Protein AF-F5XMQ9-F1 (afdb_monomer)

Secondary structure (DSSP, 8-state):
----HHHHHHHHHHHHHHTSTTTS-TT----EEEEEEE-TTT--EEEEEEEEPTT--GGG--GGGEEEEEHHHHHHGGGT-TTSPP-

pLDDT: mean 90.06, std 10.55, range [47.31, 98.06]

Solvent-accessible surface area (backbone atoms only — not comparable to full-atom values): 5226 Å² total; per-residue (Å²): 129,90,75,54,66,59,57,55,51,44,38,55,51,33,24,61,51,32,68,38,66,91,76,27,55,91,49,36,78,83,55,69,43,70,47,74,48,67,38,90,88,76,70,44,80,38,56,33,34,41,30,61,32,88,78,42,40,36,45,73,51,50,80,91,42,46,42,78,41,55,42,68,62,62,60,52,42,68,84,71,45,85,85,60,77,88,129

Mean predicted aligned error: 5.02 Å

Organism: Microlunatus phosphovorus (strain ATCC 700054 / DSM 10555 / JCM 9379 / NBRC 101784 / NCIMB 13414 / VKM Ac-1990 / NM-1) (NCBI:txid1032480)

Sequence (87 aa):
MMTNTTVDELIGRSNRLGAEPKNTNYAGGNTSAKGREVDPVTGEAVELVWVKGSGGDLGTLKPGGLAVLRLDRLRSLVGVYPGLPPV

Nearest PDB structures (foldseek):
  3m4r-assembly1_A  TM=8.633E-01  e=7.046E-05  Thermoplasma acidophilum
  8sjd-assembly1_D  TM=2.741E-01  e=2.700E+00  Musca domestica
  2pww-assembly1_A  TM=2.408E-01  e=1.507E+00  Shouchella clausii KSM-K16
  8edg-assembly1_C  TM=3.497E-01  e=7.130E+00  Musca domestica

InterPro domains:
  IPR036409 Class II aldolase/adducin N-terminal domain superfamily [G3DSA:3.40.225.10] (6-83)
  IPR036409 Class II aldolase/adducin N-terminal domain superfamily [SSF53639] (3-75)

Structure (mmCIF, N/CA/C/O backbone):
data_AF-F5XMQ9-F1
#
_entry.id   AF-F5XMQ9-F1
#
loop_
_atom_site.group_PDB
_atom_site.id
_atom_site.type_symbol
_atom_site.label_atom_id
_atom_site.label_alt_id
_atom_site.label_comp_id
_atom_site.label_asym_id
_atom_site.label_entity_id
_atom_site.label_seq_id
_atom_site.pdbx_PDB_ins_code
_atom_site.Cartn_x
_atom_site.Cartn_y
_atom_site.Cartn_z
_atom_site.occupancy
_atom_site.B_iso_or_equiv
_atom_site.auth_seq_id
_atom_site.auth_comp_id
_atom_site.auth_asym_id
_atom_site.auth_atom_id
_atom_site.pdbx_PDB_model_num
ATOM 1 N N . MET A 1 1 ? 8.970 -8.626 14.436 1.00 47.31 1 MET A N 1
ATOM 2 C CA . MET A 1 1 ? 7.861 -7.763 13.984 1.00 47.31 1 MET A CA 1
ATOM 3 C C . MET A 1 1 ? 6.914 -8.678 13.236 1.00 47.31 1 MET A C 1
ATOM 5 O O . MET A 1 1 ? 7.356 -9.271 12.262 1.00 47.31 1 MET A O 1
ATOM 9 N N . MET A 1 2 ? 5.720 -8.936 13.772 1.00 48.88 2 MET A N 1
ATOM 10 C CA . MET A 1 2 ? 4.758 -9.859 13.156 1.00 48.88 2 MET A CA 1
ATOM 11 C C . MET A 1 2 ? 4.418 -9.306 11.768 1.00 48.88 2 MET A C 1
ATOM 13 O O . MET A 1 2 ? 3.908 -8.192 11.669 1.00 48.88 2 MET A O 1
ATOM 17 N N . THR A 1 3 ? 4.810 -10.003 10.704 1.00 68.56 3 THR A N 1
ATOM 18 C CA . THR A 1 3 ? 4.490 -9.575 9.346 1.00 68.56 3 THR A CA 1
ATOM 19 C C . THR A 1 3 ? 3.051 -9.975 9.050 1.00 68.56 3 THR A C 1
ATOM 21 O O . THR A 1 3 ? 2.653 -11.127 9.216 1.00 68.56 3 THR A O 1
ATOM 24 N N . ASN A 1 4 ? 2.225 -8.994 8.695 1.00 90.25 4 ASN A N 1
ATOM 25 C CA . ASN A 1 4 ? 0.847 -9.236 8.295 1.00 90.25 4 ASN A CA 1
ATOM 26 C C . ASN A 1 4 ? 0.853 -10.087 7.015 1.00 90.25 4 ASN A C 1
ATOM 28 O O . ASN A 1 4 ? 1.431 -9.668 6.013 1.00 90.25 4 ASN A O 1
ATOM 32 N N . THR A 1 5 ? 0.200 -11.253 7.012 1.00 95.06 5 THR A N 1
ATOM 33 C CA . THR A 1 5 ? 0.194 -12.170 5.853 1.00 95.06 5 THR A CA 1
ATOM 34 C C . THR A 1 5 ? -0.248 -11.475 4.562 1.00 95.06 5 THR A C 1
ATOM 36 O O . THR A 1 5 ? 0.310 -11.727 3.497 1.00 95.06 5 THR A O 1
ATOM 39 N N . THR A 1 6 ? -1.181 -10.521 4.652 1.00 96.75 6 THR A N 1
ATOM 40 C CA . THR A 1 6 ? -1.632 -9.712 3.507 1.00 96.75 6 THR A CA 1
ATOM 41 C C . THR A 1 6 ? -0.480 -8.931 2.871 1.00 96.75 6 THR A C 1
ATOM 43 O O . THR A 1 6 ? -0.397 -8.830 1.645 1.00 96.75 6 THR A O 1
ATOM 46 N N . VAL A 1 7 ? 0.410 -8.379 3.702 1.00 96.75 7 VAL A N 1
ATOM 47 C CA . VAL A 1 7 ? 1.585 -7.607 3.281 1.00 96.75 7 VAL A CA 1
ATOM 48 C C . VAL A 1 7 ? 2.610 -8.521 2.620 1.00 96.75 7 VAL A C 1
ATOM 50 O O . VAL A 1 7 ? 3.077 -8.209 1.523 1.00 96.75 7 VAL A O 1
ATOM 53 N N . ASP A 1 8 ? 2.905 -9.666 3.232 1.00 96.75 8 ASP A N 1
ATOM 54 C CA . ASP A 1 8 ? 3.875 -10.625 2.693 1.00 96.75 8 ASP A CA 1
ATOM 55 C C . ASP A 1 8 ? 3.425 -11.169 1.332 1.00 96.75 8 ASP A C 1
ATOM 57 O O . ASP A 1 8 ? 4.197 -11.197 0.369 1.00 96.75 8 ASP A O 1
ATOM 61 N N . GLU A 1 9 ? 2.146 -11.523 1.199 1.00 97.69 9 GLU A N 1
ATOM 62 C CA . GLU A 1 9 ? 1.598 -11.970 -0.076 1.00 97.69 9 GLU A CA 1
ATOM 63 C C . GLU A 1 9 ? 1.546 -10.856 -1.130 1.00 97.69 9 GLU A C 1
ATOM 65 O O . GLU A 1 9 ? 1.791 -11.117 -2.312 1.00 97.69 9 GLU A O 1
ATOM 70 N N . LEU A 1 10 ? 1.207 -9.618 -0.742 1.00 97.44 10 LEU A N 1
ATOM 71 C CA . LEU A 1 10 ? 1.228 -8.462 -1.643 1.00 97.44 10 LEU A CA 1
ATOM 72 C C . LEU A 1 10 ? 2.633 -8.245 -2.205 1.00 97.44 10 LEU A C 1
ATOM 74 O O . LEU A 1 10 ? 2.781 -8.085 -3.417 1.00 97.44 10 LEU A O 1
ATOM 78 N N . ILE A 1 11 ? 3.655 -8.275 -1.351 1.00 97.19 11 ILE A N 1
ATOM 79 C CA . ILE A 1 11 ? 5.054 -8.126 -1.758 1.00 97.19 11 ILE A CA 1
ATOM 80 C C . ILE A 1 11 ? 5.466 -9.289 -2.657 1.00 97.19 11 ILE A C 1
ATOM 82 O O . ILE A 1 11 ? 5.983 -9.061 -3.748 1.00 97.19 11 ILE A O 1
ATOM 86 N N . GLY A 1 12 ? 5.165 -10.530 -2.266 1.00 96.94 12 GLY A N 1
ATOM 87 C CA . GLY A 1 12 ? 5.488 -11.710 -3.066 1.00 96.94 12 GLY A CA 1
ATOM 88 C C . GLY A 1 12 ? 4.856 -11.676 -4.462 1.00 96.94 12 GLY A C 1
ATOM 89 O O . GLY A 1 12 ? 5.517 -12.000 -5.448 1.00 96.94 12 GLY A O 1
ATOM 90 N N . ARG A 1 13 ? 3.592 -11.244 -4.575 1.00 96.50 13 ARG A N 1
ATOM 91 C CA . ARG A 1 13 ? 2.912 -11.055 -5.868 1.00 96.50 13 ARG A CA 1
ATOM 92 C C . ARG A 1 13 ? 3.496 -9.884 -6.661 1.00 96.50 13 ARG A C 1
ATOM 94 O O . ARG A 1 13 ? 3.685 -10.027 -7.864 1.00 96.50 13 ARG A O 1
ATOM 101 N N . SER A 1 14 ? 3.806 -8.768 -6.001 1.00 95.69 14 SER A N 1
ATOM 102 C CA . SER A 1 14 ? 4.399 -7.582 -6.638 1.00 95.69 14 SER A CA 1
ATOM 103 C C . SER A 1 14 ? 5.767 -7.895 -7.234 1.00 95.69 14 SER A C 1
ATOM 105 O O . SER A 1 14 ? 5.977 -7.631 -8.412 1.00 95.69 14 SER A O 1
ATOM 107 N N . ASN A 1 15 ? 6.637 -8.561 -6.470 1.00 95.81 15 ASN A N 1
ATOM 108 C CA . ASN A 1 15 ? 7.974 -8.941 -6.920 1.00 95.81 15 ASN A CA 1
ATOM 109 C C . ASN A 1 15 ? 7.913 -9.928 -8.090 1.00 95.81 15 ASN A C 1
ATOM 111 O O . ASN A 1 15 ? 8.650 -9.769 -9.055 1.00 95.81 15 ASN A O 1
ATOM 115 N N . ARG A 1 16 ? 6.997 -10.911 -8.058 1.00 94.94 16 ARG A N 1
ATOM 116 C CA . ARG A 1 16 ? 6.783 -11.812 -9.205 1.00 94.94 16 ARG A CA 1
ATOM 117 C C . ARG A 1 16 ? 6.273 -11.077 -10.444 1.00 94.94 16 ARG A C 1
ATOM 119 O O . ARG A 1 16 ? 6.688 -11.413 -11.545 1.00 94.94 16 ARG A O 1
ATOM 126 N N . LEU A 1 17 ? 5.384 -10.098 -10.277 1.00 92.94 17 LEU A N 1
ATOM 127 C CA . LEU A 1 17 ? 4.860 -9.309 -11.392 1.00 92.94 17 LEU A CA 1
ATOM 128 C C . LEU A 1 17 ? 5.937 -8.396 -11.997 1.00 92.94 17 LEU A C 1
ATOM 130 O O . LEU A 1 17 ? 6.048 -8.324 -13.217 1.00 92.94 17 LEU A O 1
ATOM 134 N N . GLY A 1 18 ? 6.727 -7.734 -11.146 1.00 92.44 18 GLY A N 1
ATOM 135 C CA . GLY A 1 18 ? 7.794 -6.816 -11.546 1.00 92.44 18 GLY A CA 1
ATOM 136 C C . GLY A 1 18 ? 9.113 -7.487 -11.938 1.00 92.44 18 GLY A C 1
ATOM 137 O O . GLY A 1 18 ? 10.008 -6.811 -12.431 1.00 92.44 18 GLY A O 1
ATOM 138 N N . ALA A 1 19 ? 9.241 -8.806 -11.758 1.00 91.56 19 ALA A N 1
ATOM 139 C CA . ALA A 1 19 ? 10.391 -9.571 -12.244 1.00 91.56 19 ALA A CA 1
ATOM 140 C C . ALA A 1 19 ? 10.489 -9.571 -13.777 1.00 91.56 19 ALA A C 1
ATOM 142 O O . ALA A 1 19 ? 11.571 -9.797 -14.312 1.00 91.56 19 ALA A O 1
ATOM 143 N N . GLU A 1 20 ? 9.379 -9.297 -14.471 1.00 88.25 20 GLU A N 1
ATOM 144 C CA . GLU A 1 20 ? 9.331 -9.247 -15.927 1.00 88.25 20 GLU A CA 1
ATOM 145 C C . GLU A 1 20 ? 9.161 -7.811 -16.444 1.00 88.25 20 GLU A C 1
ATOM 147 O O . GLU A 1 20 ? 8.054 -7.264 -16.390 1.00 88.25 20 GLU A O 1
ATOM 152 N N . PRO A 1 21 ? 10.209 -7.201 -17.038 1.00 79.94 21 PRO A N 1
ATOM 153 C CA . PRO A 1 21 ? 10.172 -5.815 -17.523 1.00 79.94 21 PRO A CA 1
ATOM 154 C C . PRO A 1 21 ? 9.119 -5.541 -18.603 1.00 79.94 21 PRO A C 1
ATOM 156 O O . PRO A 1 21 ? 8.755 -4.396 -18.845 1.00 79.94 21 PRO A O 1
ATOM 159 N N . LYS A 1 22 ? 8.614 -6.590 -19.264 1.00 84.12 22 LYS A N 1
ATOM 160 C CA . LYS A 1 22 ? 7.512 -6.482 -20.232 1.00 84.12 22 LYS A CA 1
ATOM 161 C C . LYS A 1 22 ? 6.169 -6.165 -19.567 1.00 84.12 22 LYS A C 1
ATOM 163 O O . LYS A 1 22 ? 5.291 -5.620 -20.226 1.00 84.12 22 LYS A O 1
ATOM 168 N N . ASN A 1 23 ? 6.005 -6.529 -18.295 1.00 79.75 23 ASN A N 1
ATOM 169 C CA . ASN A 1 23 ? 4.760 -6.344 -17.551 1.00 79.75 23 ASN A CA 1
ATOM 170 C C . ASN A 1 23 ? 4.714 -4.985 -16.850 1.00 79.75 23 ASN A C 1
ATOM 172 O O . ASN A 1 23 ? 3.641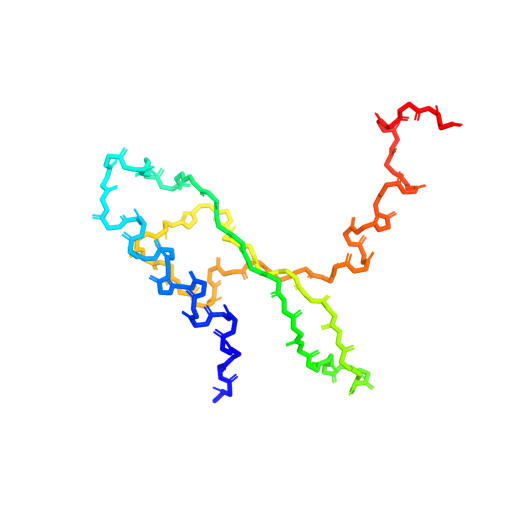 -4.404 -16.693 1.00 79.75 23 ASN A O 1
ATOM 176 N N . THR A 1 24 ? 5.867 -4.480 -16.408 1.00 77.00 24 THR A N 1
ATOM 177 C CA . THR A 1 24 ? 5.956 -3.240 -15.638 1.00 77.00 24 THR A CA 1
ATOM 178 C C . THR A 1 24 ? 7.152 -2.420 -16.099 1.00 77.00 24 THR A C 1
ATOM 180 O O . THR A 1 24 ? 8.296 -2.853 -15.975 1.00 77.00 24 THR A O 1
ATOM 183 N N . ASN A 1 25 ? 6.892 -1.207 -16.584 1.00 71.25 25 ASN A N 1
ATOM 184 C CA . ASN A 1 25 ? 7.951 -0.232 -16.832 1.00 71.25 25 ASN A CA 1
ATOM 185 C C . ASN A 1 25 ? 8.608 0.181 -15.502 1.00 71.25 25 ASN A C 1
ATOM 187 O O . ASN A 1 25 ? 7.970 0.116 -14.450 1.00 71.25 25 ASN A O 1
ATOM 191 N N . TYR A 1 26 ?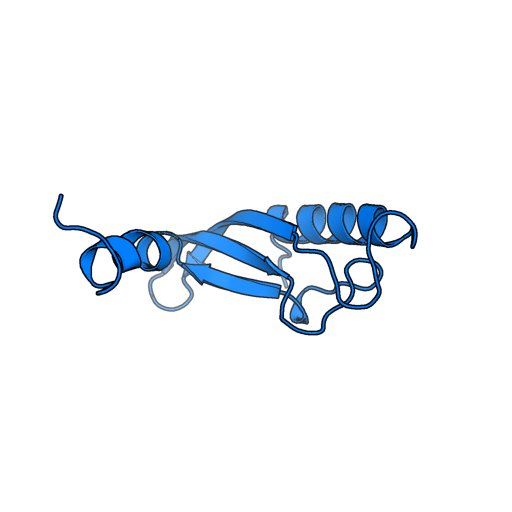 9.856 0.654 -15.552 1.00 68.69 26 TYR A N 1
ATOM 192 C CA . TYR A 1 26 ? 10.594 1.127 -14.373 1.00 68.69 26 TYR A CA 1
ATOM 193 C C . TYR A 1 26 ? 9.780 2.147 -13.558 1.0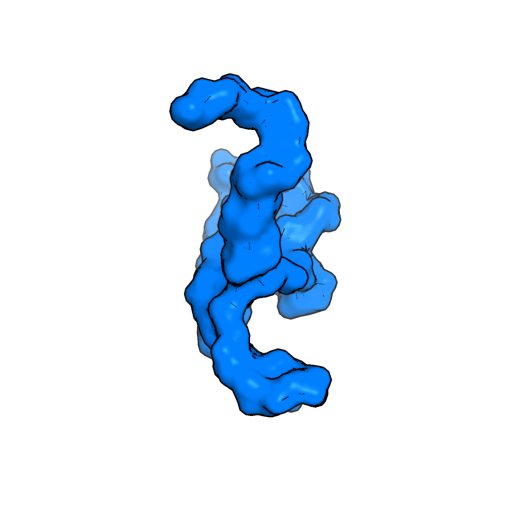0 68.69 26 TYR A C 1
ATOM 195 O O . TYR A 1 26 ? 9.226 3.092 -14.123 1.00 68.69 26 TYR A O 1
ATOM 203 N N . ALA A 1 27 ? 9.690 1.932 -12.240 1.00 70.38 27 ALA A N 1
ATOM 204 C CA . ALA A 1 27 ? 8.865 2.700 -11.293 1.00 70.38 27 ALA A CA 1
ATOM 205 C C . ALA A 1 27 ? 7.348 2.775 -11.614 1.00 70.38 27 ALA A C 1
ATOM 207 O O . ALA A 1 27 ? 6.596 3.458 -10.909 1.00 70.38 27 ALA A O 1
ATOM 208 N N . GLY A 1 28 ? 6.887 2.071 -12.650 1.00 77.19 28 GLY A N 1
ATOM 209 C CA . GLY A 1 28 ? 5.497 1.984 -13.081 1.00 77.19 28 GLY A CA 1
ATOM 210 C C . GLY A 1 28 ? 4.749 0.795 -12.474 1.00 77.19 28 GLY A C 1
ATOM 211 O O . GLY A 1 28 ? 5.308 -0.041 -11.767 1.00 77.19 28 GLY A O 1
ATOM 212 N N . GLY A 1 29 ? 3.450 0.723 -12.768 1.00 85.69 29 GLY A N 1
ATOM 213 C CA . GLY A 1 29 ? 2.544 -0.278 -12.200 1.00 85.69 29 GLY A CA 1
ATOM 214 C C . GLY A 1 29 ? 2.166 0.027 -10.749 1.00 85.69 29 GLY A C 1
ATOM 215 O O . GLY A 1 29 ? 2.925 0.630 -10.003 1.00 85.69 29 GLY A O 1
ATOM 216 N N . ASN A 1 30 ? 0.966 -0.370 -10.331 1.00 92.88 30 ASN A N 1
ATOM 217 C CA . ASN A 1 30 ? 0.517 -0.232 -8.947 1.00 92.88 30 ASN A CA 1
ATOM 218 C C . ASN A 1 30 ? -0.098 -1.551 -8.494 1.00 92.88 30 ASN A C 1
ATOM 220 O O . ASN A 1 30 ? -0.898 -2.147 -9.212 1.00 92.88 30 ASN A O 1
ATOM 224 N N . THR A 1 31 ? 0.244 -1.984 -7.287 1.00 95.44 31 THR A N 1
ATOM 225 C CA . THR A 1 31 ? -0.395 -3.115 -6.618 1.00 95.44 31 THR A CA 1
ATOM 226 C C . THR A 1 31 ? -0.951 -2.650 -5.285 1.00 95.44 31 THR A C 1
ATOM 228 O O . THR A 1 31 ? -0.436 -1.720 -4.656 1.00 95.44 31 THR A O 1
ATOM 231 N N . SER A 1 32 ? -2.044 -3.279 -4.868 1.00 97.44 32 SER A N 1
ATOM 232 C CA . SER A 1 32 ? -2.608 -3.062 -3.547 1.00 97.44 32 SER A CA 1
ATOM 233 C C . SER A 1 32 ? -3.239 -4.336 -3.010 1.00 97.44 32 SER A C 1
ATOM 235 O O . SER A 1 32 ? -3.651 -5.207 -3.778 1.00 97.44 32 SER A O 1
ATOM 237 N N . ALA A 1 33 ? -3.322 -4.440 -1.691 1.00 98.06 33 ALA A N 1
ATOM 238 C CA . ALA A 1 33 ? -4.069 -5.488 -1.013 1.00 98.06 33 ALA A CA 1
ATOM 239 C C . ALA A 1 33 ? -4.819 -4.886 0.172 1.00 98.06 33 ALA A C 1
ATOM 241 O O . ALA A 1 33 ? -4.353 -3.931 0.792 1.00 98.06 33 ALA A O 1
ATOM 242 N N . LYS A 1 34 ? -6.000 -5.433 0.457 1.00 98.00 34 LYS A N 1
ATOM 243 C CA . LYS A 1 34 ? -6.818 -5.046 1.608 1.00 98.00 34 LYS A CA 1
ATOM 244 C C . LYS A 1 34 ? -6.733 -6.140 2.658 1.00 98.00 34 LYS A C 1
ATOM 246 O O . LYS A 1 34 ? -6.694 -7.314 2.305 1.00 98.00 34 LYS A O 1
ATOM 251 N N . GLY A 1 35 ? -6.747 -5.750 3.920 1.00 96.81 35 GLY A N 1
ATOM 252 C CA . GLY A 1 35 ? -6.716 -6.666 5.054 1.00 96.81 35 GLY A CA 1
ATOM 253 C C . GLY A 1 35 ? -6.995 -5.915 6.345 1.00 96.81 35 GLY A C 1
ATOM 254 O O . GLY A 1 35 ? -7.466 -4.777 6.317 1.00 96.81 35 GLY A O 1
ATOM 255 N N . ARG A 1 36 ? -6.729 -6.560 7.476 1.00 96.50 36 ARG A N 1
ATOM 256 C CA . ARG A 1 36 ? -6.949 -5.980 8.800 1.00 96.50 36 ARG A CA 1
ATOM 257 C C . ARG A 1 36 ? -5.659 -5.956 9.594 1.00 96.50 36 ARG A C 1
ATOM 259 O O . ARG A 1 36 ? -4.817 -6.831 9.410 1.00 96.50 36 ARG A O 1
ATOM 266 N N . GLU A 1 37 ? -5.541 -4.966 10.462 1.00 95.56 37 GLU A N 1
ATOM 267 C CA . GLU A 1 37 ? -4.491 -4.875 11.471 1.00 95.56 37 GLU A CA 1
ATOM 268 C C . GLU A 1 37 ? -5.059 -4.219 12.732 1.00 95.56 37 GLU A C 1
ATOM 270 O O . GLU A 1 37 ? -6.097 -3.553 12.670 1.00 95.56 37 GLU A O 1
ATOM 275 N N . VAL A 1 38 ? -4.396 -4.417 13.868 1.00 95.06 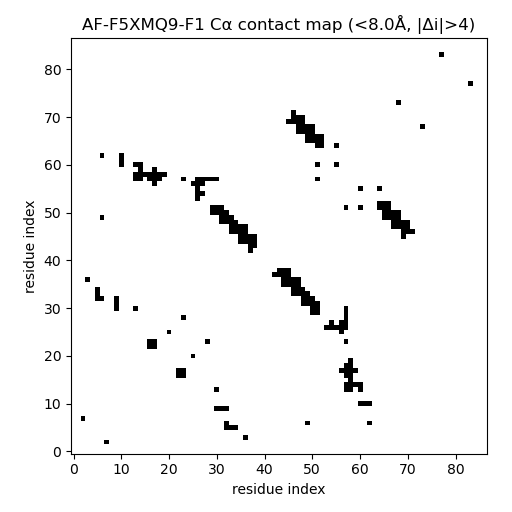38 VAL A N 1
ATOM 276 C CA . VAL A 1 38 ? -4.728 -3.706 15.107 1.00 95.06 38 VAL A CA 1
ATOM 277 C C . VAL A 1 38 ? -4.211 -2.271 15.021 1.00 95.06 38 VAL A C 1
ATOM 279 O O . VAL A 1 38 ? -3.018 -2.038 14.819 1.00 95.06 38 VAL A O 1
ATOM 282 N N . ASP A 1 39 ? -5.102 -1.295 15.181 1.00 93.88 39 ASP A N 1
ATOM 283 C CA . ASP A 1 39 ? -4.722 0.109 15.305 1.00 93.88 39 ASP A CA 1
ATOM 284 C C . ASP A 1 39 ? -3.941 0.297 16.623 1.00 93.88 39 ASP A C 1
ATOM 286 O O . ASP A 1 39 ? -4.490 0.044 17.697 1.00 93.88 39 ASP A O 1
ATOM 290 N N . PRO A 1 40 ? -2.671 0.740 16.586 1.00 91.81 40 PRO A N 1
ATOM 291 C CA . PRO A 1 40 ? -1.828 0.810 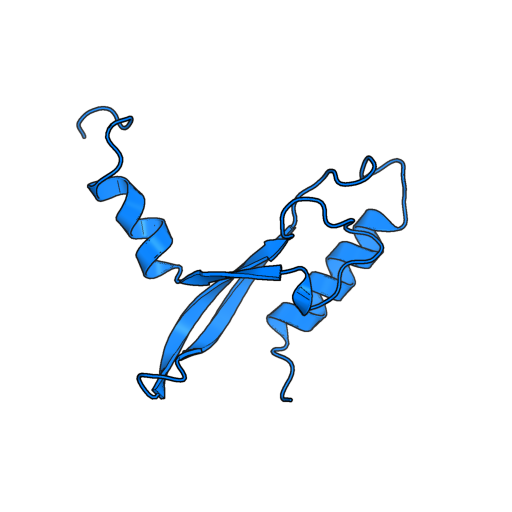17.779 1.00 91.81 40 PRO A CA 1
ATOM 292 C C . PRO A 1 40 ? -2.279 1.880 18.782 1.00 91.81 40 PRO A C 1
ATOM 294 O O . PRO A 1 40 ? -1.821 1.871 19.921 1.00 91.81 40 PRO A O 1
ATOM 297 N N . VAL A 1 41 ? -3.140 2.814 18.367 1.00 95.56 41 VAL A N 1
ATOM 298 C CA . VAL A 1 41 ? -3.667 3.880 19.226 1.00 95.56 41 VAL A CA 1
ATOM 299 C C . VAL A 1 41 ? -4.933 3.423 19.944 1.00 95.56 41 VAL A C 1
ATOM 301 O O . VAL A 1 41 ? -5.123 3.756 21.110 1.00 95.56 41 VAL A O 1
ATOM 304 N N . THR A 1 42 ? -5.806 2.682 19.258 1.00 95.81 42 THR A N 1
ATOM 305 C CA . THR A 1 42 ? -7.127 2.307 19.798 1.00 95.81 42 THR A CA 1
ATOM 306 C C . THR A 1 42 ? -7.220 0.858 20.266 1.00 95.81 42 THR A C 1
ATOM 308 O O . THR A 1 42 ? -8.094 0.545 21.066 1.00 95.81 42 THR A O 1
ATOM 311 N N . GLY A 1 43 ? -6.339 -0.027 19.796 1.00 96.38 43 GLY A N 1
ATOM 312 C CA . GLY A 1 43 ? -6.414 -1.470 20.039 1.00 96.38 43 GLY A CA 1
ATOM 313 C C . GLY A 1 43 ? -7.474 -2.192 19.199 1.00 96.38 43 GLY A C 1
ATOM 314 O O . GLY A 1 43 ? -7.589 -3.413 19.282 1.00 96.38 43 GLY A O 1
ATOM 315 N N . GLU A 1 44 ? -8.225 -1.466 18.369 1.00 96.56 44 GLU A N 1
ATOM 316 C CA . GLU A 1 44 ? -9.304 -2.019 17.556 1.00 96.56 44 GLU A CA 1
ATOM 317 C C . GLU A 1 44 ? -8.792 -2.575 16.225 1.00 96.56 44 GLU A C 1
ATOM 319 O O . GLU A 1 44 ? -7.855 -2.048 15.615 1.00 96.56 44 GLU A O 1
ATOM 324 N N . ALA A 1 45 ? -9.448 -3.623 15.727 1.00 96.50 45 ALA A N 1
ATOM 325 C CA . ALA A 1 45 ? -9.184 -4.131 14.387 1.00 96.50 45 ALA A CA 1
ATOM 326 C C . ALA A 1 45 ? -9.713 -3.142 13.335 1.00 96.50 45 ALA A C 1
ATOM 328 O O . ALA A 1 45 ? -10.911 -2.860 13.276 1.00 96.50 45 ALA A O 1
ATOM 329 N N . VAL A 1 46 ? -8.836 -2.655 12.458 1.00 97.12 46 VAL A N 1
ATOM 330 C CA . VAL A 1 46 ? -9.186 -1.703 11.395 1.00 97.12 46 VAL A CA 1
ATOM 331 C C . VAL A 1 46 ? -8.936 -2.292 10.014 1.00 97.12 46 VAL A C 1
ATOM 333 O O . VAL A 1 46 ? -7.984 -3.041 9.799 1.00 97.12 46 VAL A O 1
ATOM 336 N N . GLU A 1 47 ? -9.794 -1.947 9.052 1.00 97.94 47 GLU A N 1
ATOM 337 C CA . GLU A 1 47 ? -9.573 -2.295 7.648 1.00 97.94 47 GLU A CA 1
ATOM 338 C C . GLU A 1 47 ? -8.562 -1.338 7.015 1.00 97.94 47 GLU A C 1
ATOM 340 O O . GLU A 1 47 ? -8.733 -0.113 7.028 1.00 97.94 47 GLU A O 1
ATOM 345 N N . LEU A 1 48 ? -7.527 -1.912 6.414 1.00 97.75 48 LEU A N 1
ATOM 346 C CA .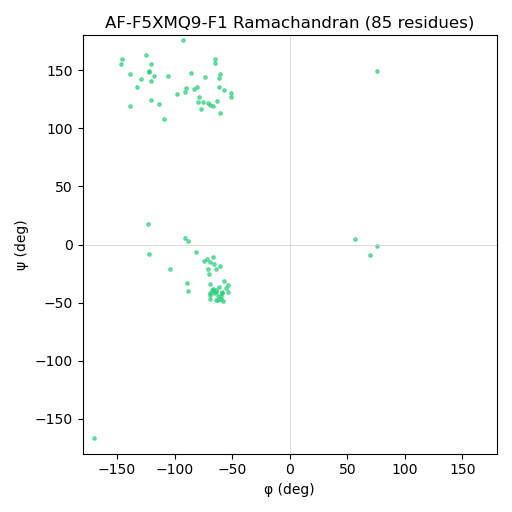 LEU A 1 48 ? -6.453 -1.191 5.752 1.00 97.75 48 LEU A CA 1
ATOM 347 C C . LEU A 1 48 ? -6.378 -1.580 4.277 1.00 97.75 48 LEU A C 1
ATOM 349 O O . LEU A 1 48 ? -6.763 -2.679 3.870 1.00 97.75 48 LEU A O 1
ATOM 353 N N . VAL A 1 49 ? -5.836 -0.671 3.475 1.00 98.06 49 VAL A N 1
ATOM 354 C CA . VAL A 1 49 ? -5.300 -0.973 2.152 1.00 98.06 49 VAL A CA 1
ATOM 355 C C . VAL A 1 49 ? -3.823 -0.598 2.125 1.00 98.06 49 VAL A C 1
ATOM 357 O O . VAL A 1 49 ? -3.451 0.540 2.411 1.00 98.06 49 VAL A O 1
ATOM 360 N N . TRP A 1 50 ? -2.983 -1.570 1.782 1.00 97.88 50 TRP A N 1
ATOM 361 C CA . TRP A 1 50 ? -1.579 -1.345 1.458 1.00 97.88 50 TRP A CA 1
ATOM 362 C C . TRP A 1 50 ? -1.471 -1.111 -0.036 1.00 97.88 50 TRP A C 1
ATOM 364 O O . TRP A 1 50 ? -2.025 -1.883 -0.819 1.00 97.88 50 TRP A O 1
ATOM 374 N N . VAL A 1 51 ? -0.766 -0.061 -0.433 1.00 97.19 51 VAL A N 1
ATOM 375 C CA . VAL A 1 51 ? -0.559 0.320 -1.832 1.00 97.19 51 VAL A CA 1
ATOM 376 C C . VAL A 1 51 ? 0.932 0.516 -2.055 1.00 97.19 51 VAL A C 1
ATOM 378 O O . VAL A 1 51 ? 1.614 1.055 -1.183 1.00 97.19 51 VAL A O 1
ATOM 381 N N . LYS A 1 52 ? 1.456 0.114 -3.216 1.00 95.00 52 LYS A N 1
ATOM 382 C CA . LYS A 1 52 ? 2.824 0.479 -3.610 1.00 95.00 52 LYS A CA 1
ATOM 383 C C . LYS A 1 52 ? 3.020 1.996 -3.480 1.00 95.00 52 LYS A C 1
ATOM 385 O O . LYS A 1 52 ? 2.261 2.775 -4.053 1.00 95.00 52 LYS A O 1
ATOM 390 N N . GLY A 1 53 ? 4.054 2.406 -2.756 1.00 92.12 53 GLY A N 1
ATOM 391 C CA . GLY A 1 53 ? 4.454 3.802 -2.638 1.00 92.12 53 GLY A CA 1
ATOM 392 C C . GLY A 1 53 ? 4.927 4.393 -3.971 1.00 92.12 53 GLY A C 1
ATOM 393 O O . GLY A 1 53 ? 5.310 3.680 -4.910 1.00 92.12 53 GLY A O 1
ATOM 394 N N . SER A 1 54 ? 4.905 5.723 -4.053 1.00 87.81 54 SER A N 1
ATOM 395 C CA . SER A 1 54 ? 5.402 6.456 -5.222 1.00 87.81 54 SER A CA 1
ATOM 396 C C . SER A 1 54 ? 6.895 6.194 -5.449 1.00 87.81 54 SER A C 1
ATOM 398 O O . SER A 1 54 ? 7.649 6.026 -4.493 1.00 87.81 54 SER A O 1
ATOM 400 N N . GLY A 1 55 ? 7.318 6.114 -6.713 1.00 83.12 55 GLY A N 1
ATOM 401 C CA . GLY A 1 55 ? 8.716 5.886 -7.104 1.00 83.12 55 GLY A CA 1
ATOM 402 C C . GLY A 1 55 ? 9.282 4.487 -6.816 1.00 83.12 55 GLY A C 1
ATOM 403 O O . GLY A 1 55 ? 10.367 4.176 -7.293 1.00 83.12 55 GLY A O 1
ATOM 404 N N . GLY A 1 56 ? 8.567 3.630 -6.075 1.00 85.31 56 GLY A N 1
ATOM 405 C CA . GLY A 1 56 ? 8.991 2.252 -5.812 1.00 85.31 56 GLY A CA 1
ATOM 406 C C . GLY A 1 56 ? 8.840 1.343 -7.033 1.00 85.31 56 GLY A C 1
ATOM 407 O O . GLY A 1 56 ? 7.867 1.463 -7.777 1.00 85.31 56 GLY A O 1
ATOM 408 N N . ASP A 1 57 ? 9.767 0.409 -7.212 1.00 91.19 57 ASP A N 1
ATOM 409 C CA . ASP A 1 57 ? 9.697 -0.628 -8.244 1.00 91.19 57 ASP A CA 1
ATOM 410 C C . ASP A 1 57 ? 8.980 -1.874 -7.693 1.00 91.19 57 ASP A C 1
ATOM 412 O O . ASP A 1 57 ? 9.253 -2.314 -6.574 1.00 91.19 57 ASP A O 1
ATOM 416 N N . LEU A 1 58 ? 8.053 -2.435 -8.474 1.00 92.50 58 LEU A N 1
ATOM 417 C CA . LEU A 1 58 ? 7.332 -3.657 -8.123 1.00 92.50 58 LEU A CA 1
ATOM 418 C C . LEU A 1 58 ? 8.263 -4.857 -7.953 1.00 92.50 58 LEU A C 1
ATOM 420 O O . LEU A 1 58 ? 8.008 -5.662 -7.065 1.00 92.50 58 LEU A O 1
ATOM 424 N N . GLY A 1 59 ? 9.329 -4.968 -8.753 1.00 92.81 59 GLY A N 1
ATOM 425 C CA . GLY A 1 59 ? 10.259 -6.101 -8.716 1.00 92.81 59 GLY A CA 1
ATOM 426 C C . GLY A 1 59 ? 11.140 -6.136 -7.464 1.00 92.81 59 GLY A C 1
ATOM 427 O O . GLY A 1 59 ? 11.663 -7.189 -7.099 1.00 92.81 59 GLY A O 1
ATOM 428 N N . THR A 1 60 ? 11.295 -4.994 -6.787 1.00 93.50 60 THR A N 1
ATOM 429 C CA . THR A 1 60 ? 12.157 -4.839 -5.602 1.00 93.50 60 THR A CA 1
ATOM 430 C C . THR A 1 60 ? 11.399 -4.322 -4.380 1.00 93.50 60 THR A C 1
ATOM 432 O O . THR A 1 60 ? 12.009 -3.841 -3.418 1.00 93.50 60 THR A O 1
ATOM 435 N N . LEU A 1 61 ? 10.068 -4.426 -4.397 1.00 94.75 61 LEU A N 1
ATOM 436 C CA . LEU A 1 61 ? 9.208 -3.884 -3.358 1.00 94.75 61 LEU A C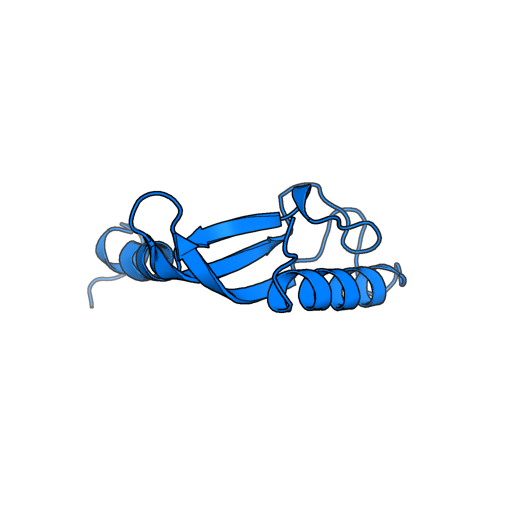A 1
ATOM 437 C C . LEU A 1 61 ? 9.513 -4.538 -2.003 1.00 94.75 61 LEU A C 1
ATOM 439 O O . LEU A 1 61 ? 9.652 -5.755 -1.869 1.00 94.75 61 LEU A O 1
ATOM 443 N N . LYS A 1 62 ? 9.594 -3.698 -0.971 1.00 95.19 62 LYS A N 1
ATOM 444 C CA . LYS A 1 62 ? 9.811 -4.077 0.433 1.00 95.19 62 LYS A CA 1
ATOM 445 C C . LYS A 1 62 ? 8.695 -3.490 1.302 1.00 95.19 62 LYS A C 1
ATOM 447 O O . LYS A 1 62 ? 8.059 -2.531 0.863 1.00 95.19 62 LYS A O 1
ATOM 452 N N . PRO A 1 63 ? 8.492 -3.968 2.547 1.00 94.62 63 PRO A N 1
ATOM 453 C CA . PRO A 1 63 ? 7.433 -3.453 3.421 1.00 94.62 63 PRO A CA 1
ATOM 454 C C . PRO A 1 63 ? 7.465 -1.930 3.611 1.00 94.62 63 PRO A C 1
ATOM 456 O O . PRO A 1 63 ? 6.429 -1.282 3.525 1.00 94.62 63 PRO A O 1
ATOM 459 N N . GLY A 1 64 ? 8.654 -1.337 3.774 1.00 93.56 64 GLY A N 1
ATOM 460 C CA . GLY A 1 64 ? 8.810 0.121 3.896 1.00 93.56 64 GLY A CA 1
ATOM 461 C C . GLY A 1 64 ? 8.463 0.916 2.629 1.00 93.56 64 GLY A C 1
ATOM 462 O O . GLY A 1 64 ? 8.363 2.135 2.685 1.00 93.56 64 GLY A O 1
ATOM 463 N N . GLY A 1 65 ? 8.275 0.241 1.491 1.00 94.00 65 GLY A N 1
ATOM 464 C CA . GLY A 1 65 ? 7.817 0.834 0.236 1.00 94.00 65 GLY A CA 1
ATOM 465 C C . GLY A 1 65 ? 6.297 0.820 0.064 1.00 94.00 65 GLY A C 1
ATOM 466 O O . GLY A 1 65 ? 5.823 1.163 -1.017 1.00 94.00 65 GLY A O 1
ATOM 467 N N . LEU A 1 66 ? 5.527 0.402 1.074 1.00 96.12 66 LEU A N 1
ATOM 468 C CA . LEU A 1 66 ? 4.065 0.411 1.047 1.00 96.12 66 LEU A CA 1
ATOM 469 C C . LEU A 1 66 ? 3.511 1.645 1.765 1.00 96.12 66 LEU A C 1
ATOM 471 O O . LEU A 1 66 ? 3.843 1.912 2.918 1.00 96.12 66 LEU A O 1
ATOM 475 N N . ALA A 1 67 ? 2.603 2.355 1.103 1.00 95.62 67 ALA A N 1
ATOM 476 C CA . ALA A 1 67 ? 1.713 3.301 1.757 1.00 95.62 67 ALA A CA 1
ATOM 477 C C . ALA A 1 67 ? 0.544 2.535 2.388 1.00 95.62 67 ALA A C 1
ATOM 479 O O . ALA A 1 67 ? -0.042 1.656 1.752 1.00 95.62 67 ALA A O 1
ATOM 480 N N . VAL A 1 68 ? 0.196 2.878 3.626 1.00 95.75 68 VAL A N 1
ATOM 481 C CA . VAL A 1 68 ? -0.880 2.226 4.381 1.00 95.75 68 VAL A CA 1
ATOM 482 C C . VAL A 1 68 ? -2.003 3.228 4.589 1.00 95.75 68 VAL A C 1
ATOM 484 O O . VAL A 1 68 ? -1.784 4.288 5.173 1.00 95.75 68 VAL A O 1
ATOM 487 N N . LEU A 1 69 ? -3.204 2.906 4.109 1.00 96.62 69 LEU A N 1
ATOM 488 C CA . LEU A 1 69 ? -4.375 3.763 4.267 1.00 96.62 69 LEU A CA 1
ATOM 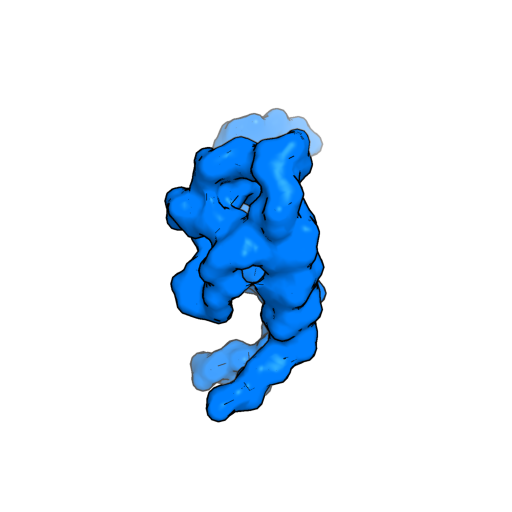489 C C . LEU A 1 69 ? -5.479 3.040 5.023 1.00 96.62 69 LEU A C 1
ATOM 491 O O . LEU A 1 69 ? -5.776 1.874 4.768 1.00 96.62 69 LEU A O 1
ATOM 495 N N . ARG A 1 70 ? -6.144 3.787 5.898 1.00 97.19 70 ARG A N 1
ATOM 496 C CA . ARG A 1 70 ? -7.400 3.391 6.526 1.00 97.19 70 ARG A CA 1
ATOM 497 C C . ARG A 1 70 ? -8.527 3.375 5.493 1.00 97.19 70 ARG A C 1
ATOM 499 O O . ARG A 1 70 ? -8.812 4.397 4.863 1.00 97.19 70 ARG A O 1
ATOM 506 N N . LEU A 1 71 ? -9.152 2.214 5.295 1.00 97.62 71 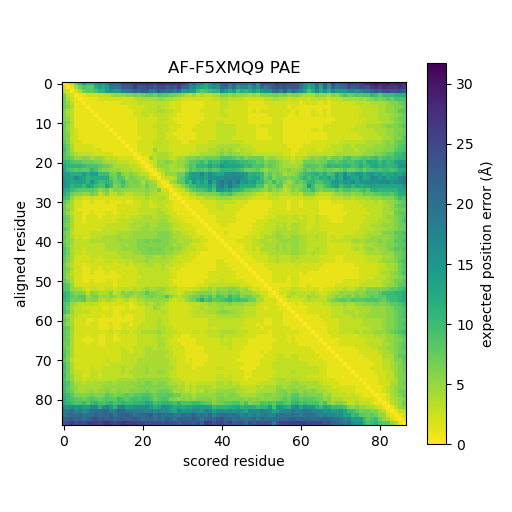LEU A N 1
ATOM 507 C CA . LEU A 1 71 ? -10.132 2.010 4.224 1.00 97.62 71 LEU A CA 1
ATOM 508 C C . LEU A 1 71 ? -11.433 2.784 4.472 1.00 97.62 71 LEU A C 1
ATOM 510 O O . LEU A 1 71 ? -12.039 3.276 3.520 1.00 97.62 71 LEU A O 1
ATOM 514 N N . ASP A 1 72 ? -11.832 2.932 5.736 1.00 96.19 72 ASP A N 1
ATOM 515 C CA . ASP A 1 72 ? -12.948 3.789 6.145 1.00 96.19 72 ASP A CA 1
ATOM 516 C C . ASP A 1 72 ? -12.708 5.238 5.707 1.00 96.19 72 ASP A C 1
ATOM 518 O O . ASP A 1 72 ? -13.549 5.832 5.038 1.00 96.19 72 ASP A O 1
ATOM 522 N N . ARG A 1 73 ? -11.516 5.782 5.981 1.00 95.75 73 ARG A N 1
ATOM 523 C CA . ARG A 1 73 ? -11.158 7.160 5.614 1.00 95.75 73 ARG A CA 1
ATOM 524 C C . ARG A 1 73 ? -11.083 7.360 4.105 1.00 95.75 73 ARG A C 1
ATOM 526 O O . ARG A 1 73 ? -11.591 8.362 3.613 1.00 95.75 73 ARG A O 1
ATOM 533 N N . LEU A 1 74 ? -10.509 6.397 3.380 1.00 94.94 74 LEU A N 1
ATOM 534 C CA . LEU A 1 74 ? -10.458 6.423 1.917 1.00 94.94 74 LEU A CA 1
ATOM 535 C C . LEU A 1 74 ? -11.865 6.458 1.302 1.00 94.94 74 LEU A C 1
ATOM 537 O O . LEU A 1 74 ? -12.113 7.242 0.391 1.00 94.94 74 LEU A O 1
ATOM 541 N N . ARG A 1 75 ? -12.796 5.641 1.810 1.00 94.75 75 ARG A N 1
ATOM 542 C CA . ARG A 1 75 ? -14.190 5.617 1.338 1.00 94.75 75 ARG A CA 1
ATOM 543 C C . ARG A 1 75 ? -14.934 6.913 1.667 1.00 94.75 75 ARG A C 1
ATOM 545 O O . ARG A 1 75 ? -15.683 7.403 0.827 1.00 94.75 75 ARG A O 1
ATOM 552 N N . SER A 1 76 ? -14.689 7.499 2.839 1.00 95.00 76 SER A N 1
ATOM 553 C CA . SER A 1 76 ? -15.312 8.765 3.246 1.00 95.00 76 SER A CA 1
ATOM 554 C C . SER A 1 76 ? -14.900 9.968 2.394 1.00 95.00 76 SER A C 1
ATOM 556 O O . SER A 1 76 ? -15.605 10.975 2.418 1.00 95.00 76 SER A O 1
ATOM 558 N N . LEU A 1 77 ? -13.813 9.883 1.612 1.00 92.69 77 LEU A N 1
ATOM 559 C CA . LEU A 1 77 ? -13.408 10.966 0.706 1.00 92.69 77 LEU A CA 1
ATOM 560 C C . LEU A 1 77 ? -14.512 11.345 -0.284 1.00 92.69 77 LEU A C 1
ATOM 562 O O . LEU A 1 77 ? -14.631 12.516 -0.623 1.00 92.69 77 LEU A O 1
ATOM 566 N N . VAL A 1 78 ? -15.351 10.392 -0.696 1.00 91.25 78 VAL A N 1
ATOM 567 C CA . VAL A 1 78 ? -16.493 10.643 -1.589 1.00 91.25 78 VAL A CA 1
ATOM 568 C C . VAL A 1 78 ? -17.417 11.731 -1.028 1.00 91.25 78 VAL A C 1
ATOM 570 O O . VAL A 1 78 ? -17.893 12.571 -1.777 1.00 91.25 78 VAL A O 1
ATOM 573 N N . GLY A 1 79 ? -17.627 11.774 0.291 1.00 90.69 79 GLY A N 1
ATOM 574 C CA . GLY A 1 79 ? -18.522 12.753 0.916 1.00 90.69 79 GLY A CA 1
ATOM 575 C C . GLY A 1 79 ? -17.967 14.179 0.989 1.00 90.69 79 GLY A C 1
ATOM 576 O O . GLY A 1 79 ? -18.720 15.104 1.271 1.00 90.69 79 GLY A O 1
ATOM 577 N N . VAL A 1 80 ? -16.664 14.369 0.762 1.00 90.19 80 VAL A N 1
ATOM 578 C CA . VAL A 1 80 ? -15.995 15.680 0.867 1.00 90.19 80 VAL A CA 1
ATOM 579 C C . VAL A 1 80 ? -15.292 16.103 -0.421 1.00 90.19 80 VAL A C 1
ATOM 581 O O . VAL A 1 80 ? -14.798 17.225 -0.507 1.00 90.19 80 VAL A O 1
ATOM 584 N N . TYR A 1 81 ? -15.201 15.216 -1.415 1.00 89.50 81 TYR A N 1
ATOM 585 C CA . TYR A 1 81 ? -14.472 15.487 -2.643 1.00 89.50 81 TYR A CA 1
ATOM 586 C C . TYR A 1 81 ? -15.294 16.405 -3.564 1.00 89.50 81 TYR A C 1
ATOM 588 O O . TYR A 1 81 ? -16.342 15.994 -4.061 1.00 89.50 81 TYR A O 1
ATOM 596 N N . PRO A 1 82 ? -14.811 17.628 -3.854 1.00 86.19 82 PRO A N 1
ATOM 597 C CA . PRO A 1 82 ? -15.594 18.649 -4.554 1.00 86.19 82 PRO A CA 1
ATOM 598 C C . PRO A 1 82 ? -15.815 18.350 -6.043 1.00 86.19 82 PRO A C 1
ATOM 600 O O . PRO A 1 82 ? -16.611 19.021 -6.686 1.00 86.19 82 PRO A O 1
ATOM 603 N N . GLY A 1 83 ? -15.092 17.377 -6.608 1.00 86.50 83 GLY A N 1
ATOM 604 C CA . GLY A 1 83 ? -15.182 17.014 -8.023 1.00 86.50 83 GLY A CA 1
ATOM 605 C C . GLY A 1 83 ? -16.242 15.960 -8.347 1.00 86.50 83 GLY A C 1
ATOM 606 O O . GLY A 1 83 ? -16.319 15.534 -9.498 1.00 86.50 83 GLY A O 1
ATOM 607 N N . LEU A 1 84 ? -17.025 15.498 -7.366 1.00 76.88 84 LEU A N 1
ATOM 608 C CA . LEU A 1 84 ? -18.136 14.586 -7.631 1.00 76.88 84 LEU A CA 1
ATOM 609 C C . LEU A 1 84 ? -19.374 15.377 -8.074 1.00 76.88 84 LEU A C 1
ATOM 611 O O . LEU A 1 84 ? -19.707 16.379 -7.438 1.00 76.88 84 LEU A O 1
ATOM 615 N N . PRO A 1 85 ? -20.073 14.944 -9.139 1.00 69.62 85 PRO A N 1
ATOM 616 C CA . PRO A 1 85 ? -21.376 15.508 -9.452 1.00 69.62 85 PRO A CA 1
ATOM 617 C C . PRO A 1 85 ? -22.339 15.254 -8.277 1.00 69.62 85 PRO A C 1
ATOM 619 O O . PRO A 1 85 ? -22.206 14.227 -7.603 1.00 69.62 85 PRO A O 1
ATOM 622 N N . PRO A 1 86 ? -23.284 16.173 -8.006 1.00 66.12 86 PRO A N 1
ATOM 623 C CA . PRO A 1 86 ? -24.287 15.961 -6.969 1.00 66.12 86 PRO A CA 1
ATOM 624 C C . PRO A 1 86 ? -25.061 14.664 -7.248 1.00 66.12 86 PRO A C 1
ATOM 626 O O . PRO A 1 86 ? -25.446 14.407 -8.390 1.00 66.12 86 PRO A O 1
ATOM 629 N N . VAL A 1 87 ? -25.210 13.849 -6.200 1.00 64.44 87 VAL A N 1
ATOM 630 C CA . VAL A 1 87 ? -25.934 12.564 -6.199 1.00 64.44 87 VAL A CA 1
ATOM 631 C C . VAL A 1 87 ? -27.439 12.770 -6.197 1.00 64.44 87 VAL A C 1
ATOM 633 O O . VAL A 1 87 ? -27.895 13.697 -5.490 1.00 64.44 87 VAL A O 1
#

Foldseek 3Di:
DDDDVQLVVQLVVLLVQLVDCVRAPQQGDKTKTWDWDQDPVPRDIFIKMWMQAGNDGSNPDDSVRTDIDGPVVVVCCVVVPPPDDDD

Radius of gyration: 15.25 Å; Cα contacts (8 Å, |Δi|>4): 116; chains: 1; bounding box: 38×31×40 Å